Protein AF-A0A5J5EK27-F1 (afdb_monomer_lite)

Radius of gyration: 24.18 Å; chains: 1; bounding box: 44×91×48 Å

pLDDT: mean 74.4, std 17.44, range [36.56, 93.31]

Secondary structure (DSSP, 8-state):
----------------PPP-----SS-------TTS---TTEE--TTTTTHHHHS-TTS--HHHHTT-TT-EEEEEESSSSEEEEE-TTS-EEEEETTTTEEEEESS---HHHHHHHHHTT--TTSTTEEEEE-------

Organism: NCBI:txid1250544

Structure (mmCIF, N/CA/C/O backbone):
data_AF-A0A5J5EK27-F1
#
_entry.id   AF-A0A5J5EK27-F1
#
loop_
_atom_site.group_PDB
_atom_site.id
_atom_site.type_symbol
_atom_site.label_atom_id
_atom_site.label_alt_id
_atom_site.label_comp_id
_atom_site.label_asym_id
_atom_site.label_entity_id
_atom_site.label_seq_id
_atom_site.pdbx_PDB_ins_code
_atom_site.Cartn_x
_atom_site.Cartn_y
_atom_site.Cartn_z
_atom_site.occupancy
_atom_site.B_iso_or_equiv
_atom_site.auth_seq_id
_atom_site.auth_comp_id
_atom_site.auth_asym_id
_atom_site.auth_atom_id
_atom_site.pdbx_PDB_model_num
ATOM 1 N N . MET A 1 1 ? -17.645 -77.387 -31.529 1.00 41.66 1 MET A N 1
ATOM 2 C CA . MET A 1 1 ? -16.469 -76.686 -30.976 1.00 41.66 1 MET A CA 1
ATOM 3 C C . MET A 1 1 ? -16.822 -76.260 -29.559 1.00 41.66 1 MET A C 1
ATOM 5 O O . MET A 1 1 ? -17.935 -75.791 -29.362 1.00 41.66 1 MET A O 1
ATOM 9 N N . ALA A 1 2 ? -15.936 -76.563 -28.604 1.00 38.72 2 ALA A N 1
ATOM 10 C CA . ALA A 1 2 ? -15.989 -76.182 -27.183 1.00 38.72 2 ALA A CA 1
ATOM 11 C C . ALA A 1 2 ? -16.137 -74.651 -27.023 1.00 38.72 2 ALA A C 1
ATOM 13 O O . ALA A 1 2 ? -15.871 -73.932 -27.977 1.00 38.72 2 ALA A O 1
ATOM 14 N N . GLY A 1 3 ? -16.533 -74.048 -25.907 1.00 36.56 3 GLY A N 1
ATOM 15 C CA . GLY A 1 3 ? -16.570 -74.414 -24.493 1.00 36.56 3 GLY A CA 1
ATOM 16 C C . GLY A 1 3 ? -16.657 -73.090 -23.704 1.00 36.56 3 GLY A C 1
ATOM 17 O O . GLY A 1 3 ? -16.438 -72.021 -24.267 1.00 36.56 3 GLY A O 1
ATOM 18 N N . SER A 1 4 ? -17.051 -73.173 -22.440 1.00 43.12 4 SER A N 1
ATOM 19 C CA . SER A 1 4 ? -17.528 -72.096 -21.562 1.00 43.12 4 SER A CA 1
ATOM 20 C C . SER A 1 4 ? -16.455 -71.147 -20.982 1.00 43.12 4 SER A C 1
ATOM 22 O O . SER A 1 4 ? -15.260 -71.394 -21.129 1.00 43.12 4 SER A O 1
ATOM 24 N N . THR A 1 5 ? -16.946 -70.187 -20.168 1.00 46.38 5 THR A N 1
ATOM 25 C CA . THR A 1 5 ? -16.343 -69.577 -18.943 1.00 46.38 5 THR A CA 1
ATOM 26 C C . THR A 1 5 ? -15.189 -68.578 -19.110 1.00 46.38 5 THR A C 1
ATOM 28 O O . THR A 1 5 ? -14.371 -68.733 -20.000 1.00 46.38 5 THR A O 1
ATOM 31 N N . GLU A 1 6 ? -14.948 -67.584 -18.249 1.00 46.03 6 GLU A N 1
ATOM 32 C CA . GLU A 1 6 ? -15.673 -66.801 -17.225 1.00 46.03 6 GLU A CA 1
ATOM 33 C C . GLU A 1 6 ? -14.617 -65.837 -16.617 1.00 46.03 6 GLU A C 1
ATOM 35 O O . GLU A 1 6 ? -13.437 -66.170 -16.604 1.00 46.03 6 GLU A O 1
ATOM 40 N N . SER A 1 7 ? -15.069 -64.720 -16.039 1.00 49.72 7 SER A N 1
ATOM 41 C CA . SER A 1 7 ? -14.561 -64.109 -14.793 1.00 49.72 7 SER A CA 1
ATOM 42 C C . SER A 1 7 ? -13.182 -63.422 -14.664 1.00 49.72 7 SER A C 1
ATOM 44 O O . SER A 1 7 ? -12.138 -64.059 -14.644 1.00 49.72 7 SER A O 1
ATOM 46 N N . SER A 1 8 ? -13.307 -62.148 -14.238 1.00 49.84 8 SER A N 1
ATOM 47 C CA . SER A 1 8 ? -12.559 -61.448 -13.164 1.00 49.84 8 SER A CA 1
ATOM 48 C C . SER A 1 8 ? -11.153 -60.915 -13.513 1.00 49.84 8 SER A C 1
ATOM 50 O O . SER A 1 8 ? -10.398 -61.558 -14.217 1.00 49.84 8 SER A O 1
ATOM 52 N N . GLU A 1 9 ? -10.735 -59.704 -13.118 1.00 49.84 9 GLU A N 1
ATOM 53 C CA . GLU A 1 9 ? -10.834 -59.078 -11.791 1.00 49.84 9 GLU A CA 1
ATOM 54 C C . GLU A 1 9 ? -10.811 -57.522 -11.819 1.00 49.84 9 GLU A C 1
ATOM 56 O O . GLU A 1 9 ? -10.089 -56.914 -12.599 1.00 49.84 9 GLU A O 1
ATOM 61 N N . ARG A 1 10 ? -11.626 -56.920 -10.929 1.00 46.28 10 ARG A N 1
ATOM 62 C CA . ARG A 1 10 ? -11.375 -55.819 -9.951 1.00 46.28 10 ARG A CA 1
ATOM 63 C C . ARG A 1 10 ? -10.402 -54.668 -10.321 1.00 46.28 10 ARG A C 1
ATOM 65 O O . ARG A 1 10 ? -9.265 -54.905 -10.685 1.00 46.28 10 ARG A O 1
ATOM 72 N N . GLY A 1 11 ? -10.721 -53.389 -10.089 1.00 42.88 11 GLY A N 1
ATOM 73 C CA . GLY A 1 11 ? -11.802 -52.813 -9.281 1.00 42.88 11 GLY A CA 1
ATOM 74 C C . GLY A 1 11 ? -11.848 -51.270 -9.315 1.00 42.88 11 GLY A C 1
ATOM 75 O O . GLY A 1 11 ? -11.092 -50.650 -10.061 1.00 42.88 11 GLY A O 1
ATOM 76 N N . PRO A 1 12 ? -12.752 -50.643 -8.536 1.00 61.72 12 PRO A N 1
ATOM 77 C CA . PRO A 1 12 ? -12.836 -49.197 -8.380 1.00 61.72 12 PRO A CA 1
ATOM 78 C C . PRO A 1 12 ? -11.961 -48.764 -7.196 1.00 61.72 12 PRO A C 1
ATOM 80 O O . PRO A 1 12 ? -12.206 -49.169 -6.060 1.00 61.72 12 PRO A O 1
ATOM 83 N N . GLY A 1 13 ? -10.937 -47.954 -7.447 1.00 42.31 13 GLY A N 1
ATOM 84 C CA . GLY A 1 13 ? -10.046 -47.474 -6.397 1.00 42.31 13 GLY A CA 1
ATOM 85 C C . GLY A 1 13 ? -9.247 -46.251 -6.825 1.00 42.31 13 GLY A C 1
ATOM 86 O O . GLY A 1 13 ? -8.518 -46.300 -7.807 1.00 42.31 13 GLY A O 1
ATOM 87 N N . GLU A 1 14 ? -9.395 -45.194 -6.029 1.00 38.94 14 GLU A N 1
ATOM 88 C CA . GLU A 1 14 ? -8.479 -44.059 -5.865 1.00 38.94 14 GLU A CA 1
ATOM 89 C C . GLU A 1 14 ? -8.513 -42.924 -6.902 1.00 38.94 14 GLU A C 1
ATOM 91 O O . GLU A 1 14 ? -7.745 -42.822 -7.853 1.00 38.94 14 GLU A O 1
ATOM 96 N N . THR A 1 15 ? -9.419 -41.986 -6.614 1.00 48.53 15 THR A N 1
ATOM 97 C CA . THR A 1 15 ? -9.074 -40.603 -6.246 1.00 48.53 15 THR A CA 1
ATOM 98 C C . THR A 1 15 ? -7.702 -40.123 -6.725 1.00 48.53 15 THR A C 1
ATOM 100 O O . THR A 1 15 ? -6.697 -40.256 -6.030 1.00 48.53 15 THR A O 1
ATOM 103 N N . ARG A 1 16 ? -7.675 -39.414 -7.853 1.00 39.66 16 ARG A N 1
ATOM 104 C CA . ARG A 1 16 ? -6.683 -38.355 -8.026 1.00 39.66 16 ARG A CA 1
ATOM 105 C C . ARG A 1 16 ? -7.392 -37.042 -7.703 1.00 39.66 16 ARG A C 1
ATOM 107 O O . ARG A 1 16 ? -8.261 -36.653 -8.484 1.00 39.66 16 ARG A O 1
ATOM 114 N N . PRO A 1 17 ? -7.107 -36.371 -6.570 1.00 45.59 17 PRO A N 1
ATOM 115 C CA . PRO A 1 17 ? -7.518 -34.983 -6.440 1.00 45.59 17 PRO A CA 1
ATOM 116 C C . PRO A 1 17 ? -6.880 -34.238 -7.612 1.00 45.59 17 PRO A C 1
ATOM 118 O O . PRO A 1 17 ? -5.671 -34.353 -7.832 1.00 45.59 17 PRO A O 1
ATOM 121 N N . SER A 1 18 ? -7.693 -33.538 -8.403 1.00 39.31 18 SER A N 1
ATOM 122 C CA . SER A 1 18 ? -7.183 -32.548 -9.346 1.00 39.31 18 SER A CA 1
ATOM 123 C C . SER A 1 18 ? -6.238 -31.639 -8.564 1.00 39.31 18 SER A C 1
ATOM 125 O O . SER A 1 18 ? -6.688 -30.998 -7.610 1.00 39.31 18 SER A O 1
ATOM 127 N N . PRO A 1 19 ? -4.935 -31.604 -8.881 1.00 50.44 19 PRO A N 1
ATOM 128 C CA . PRO A 1 19 ? -4.090 -30.608 -8.284 1.00 50.44 19 PRO A CA 1
ATOM 129 C C . PRO A 1 19 ? -4.499 -29.271 -8.885 1.00 50.44 19 PRO A C 1
ATOM 131 O O . PRO A 1 19 ? -4.626 -29.129 -10.103 1.00 50.44 19 PRO A O 1
ATOM 134 N N . THR A 1 20 ? -4.618 -28.302 -7.989 1.00 45.91 20 THR A N 1
ATOM 135 C CA . THR A 1 20 ? -4.481 -26.888 -8.301 1.00 45.91 20 THR A CA 1
ATOM 136 C C . THR A 1 20 ? -5.789 -26.248 -8.749 1.00 45.91 20 THR A C 1
ATOM 138 O O . THR A 1 20 ? -5.999 -25.886 -9.903 1.00 45.91 20 THR A O 1
ATOM 141 N N . GLU A 1 21 ? -6.630 -25.981 -7.749 1.00 44.94 21 GLU A N 1
ATOM 142 C CA . GLU A 1 21 ? -7.138 -24.624 -7.546 1.00 44.94 21 GLU A CA 1
ATOM 143 C C . GLU A 1 21 ? -5.932 -23.680 -7.689 1.00 44.94 21 GLU A C 1
ATOM 145 O O . GLU A 1 21 ? -5.177 -23.437 -6.747 1.00 44.94 21 GLU A O 1
ATOM 150 N N . ALA A 1 22 ? -5.624 -23.318 -8.938 1.00 46.38 22 ALA A N 1
ATOM 151 C CA . ALA A 1 22 ? -4.580 -22.372 -9.247 1.00 46.38 22 ALA A CA 1
ATOM 152 C C . ALA A 1 22 ? -5.029 -21.098 -8.569 1.00 46.38 22 ALA A C 1
ATOM 154 O O . ALA A 1 22 ? -5.968 -20.441 -9.022 1.00 46.38 22 ALA A O 1
ATOM 155 N N . GLY A 1 23 ? -4.364 -20.781 -7.457 1.00 51.75 23 GLY A N 1
ATOM 156 C CA . GLY A 1 23 ? -4.375 -19.433 -6.942 1.00 51.75 23 GLY A CA 1
ATOM 157 C C . GLY A 1 23 ? -4.205 -18.474 -8.129 1.00 51.75 23 GLY A C 1
ATOM 158 O O . GLY A 1 23 ? -3.535 -18.824 -9.110 1.00 51.75 23 GLY A O 1
ATOM 159 N N . PRO A 1 24 ? -4.879 -17.322 -8.084 1.00 54.19 24 PRO A N 1
ATOM 160 C CA . PRO A 1 24 ? -4.992 -16.402 -9.206 1.00 54.19 24 PRO A CA 1
ATOM 161 C C . PRO A 1 24 ? -3.631 -16.234 -9.875 1.00 54.19 24 PRO A C 1
ATOM 163 O O . PRO A 1 24 ? -2.650 -15.871 -9.232 1.00 54.19 24 PRO A O 1
ATOM 166 N N . SER A 1 25 ? -3.568 -16.579 -11.160 1.00 60.31 25 SER A N 1
ATOM 167 C CA . SER A 1 25 ? -2.320 -16.741 -11.917 1.00 60.31 25 SER A CA 1
ATOM 168 C C . SER A 1 25 ? -1.633 -15.411 -12.249 1.00 60.31 25 SER A C 1
ATOM 170 O O . SER A 1 25 ? -0.759 -15.367 -13.107 1.00 60.31 25 SER A O 1
ATOM 172 N N . GLY A 1 26 ? -2.053 -14.327 -11.603 1.00 66.88 26 GLY A N 1
ATOM 173 C CA . GLY A 1 26 ? -1.603 -12.973 -11.856 1.00 66.88 26 GLY A CA 1
ATOM 174 C C . GLY A 1 26 ? -1.667 -12.116 -10.593 1.00 66.88 26 GLY A C 1
ATOM 175 O O . GLY A 1 26 ? -2.241 -12.533 -9.579 1.00 66.88 26 GLY A O 1
ATOM 176 N N . PRO A 1 27 ? -1.060 -10.924 -10.646 1.00 77.19 27 PRO A N 1
ATOM 177 C CA . PRO A 1 27 ? -1.035 -10.005 -9.523 1.00 77.19 27 PRO A CA 1
ATOM 178 C C . PRO A 1 27 ? -2.460 -9.634 -9.106 1.00 77.19 27 PRO A C 1
ATOM 180 O O . PRO A 1 27 ? -3.325 -9.341 -9.932 1.00 77.19 27 PRO A O 1
ATOM 183 N N . GLN A 1 28 ? -2.705 -9.674 -7.801 1.00 87.06 28 GLN A N 1
ATOM 184 C CA . GLN A 1 28 ? -3.994 -9.324 -7.218 1.00 87.06 28 GLN A CA 1
ATOM 185 C C . GLN A 1 28 ? -3.931 -7.945 -6.579 1.00 87.06 28 GLN A C 1
ATOM 187 O O . GLN A 1 28 ? -2.896 -7.576 -6.036 1.00 87.06 28 GLN A O 1
ATOM 192 N N . TYR A 1 29 ? -5.061 -7.244 -6.562 1.00 89.06 29 TYR A N 1
ATOM 193 C CA . TYR A 1 29 ? -5.238 -5.974 -5.862 1.00 89.06 29 TYR A CA 1
ATOM 194 C C . TYR A 1 29 ? -6.558 -5.967 -5.091 1.00 89.06 29 TYR A C 1
ATOM 196 O O . TYR A 1 29 ? -7.403 -6.850 -5.275 1.00 89.06 29 TYR A O 1
ATOM 204 N N . VAL A 1 30 ? -6.712 -4.996 -4.196 1.00 88.38 30 VAL A N 1
ATOM 205 C CA . VAL A 1 30 ? -7.956 -4.775 -3.456 1.00 88.38 30 VAL A CA 1
ATOM 206 C C . VAL A 1 30 ? -8.789 -3.753 -4.217 1.00 88.38 30 VAL A C 1
ATOM 208 O O . VAL A 1 30 ? -8.440 -2.577 -4.253 1.00 88.38 30 VAL A O 1
ATOM 211 N N . ASP A 1 31 ? -9.877 -4.204 -4.835 1.00 88.56 31 ASP A N 1
ATOM 212 C CA . ASP A 1 31 ? -10.828 -3.322 -5.513 1.00 88.56 31 ASP A CA 1
ATOM 213 C C . ASP A 1 31 ? -11.684 -2.588 -4.473 1.00 88.56 31 ASP A C 1
ATOM 215 O O . ASP A 1 31 ? -12.432 -3.211 -3.714 1.00 88.56 31 ASP A O 1
ATOM 219 N N . LEU A 1 32 ? -11.548 -1.263 -4.417 1.00 85.50 32 LEU A N 1
ATOM 220 C CA . LEU A 1 32 ? -12.351 -0.405 -3.544 1.00 85.50 32 LEU A CA 1
ATOM 221 C C . LEU A 1 32 ? -13.704 -0.049 -4.175 1.00 85.50 32 LEU A C 1
ATOM 223 O O . LEU A 1 32 ? -14.565 0.537 -3.514 1.00 85.50 32 LEU A O 1
ATOM 227 N N . GLY A 1 33 ? -13.910 -0.435 -5.435 1.00 81.19 33 GLY A N 1
ATOM 228 C CA . GLY A 1 33 ? -15.113 -0.166 -6.192 1.00 81.19 33 GLY A CA 1
ATOM 229 C C . GLY A 1 33 ? -15.236 1.294 -6.624 1.00 81.19 33 GLY A C 1
ATOM 230 O O . GLY A 1 33 ? -14.401 2.157 -6.360 1.00 81.19 33 GLY A O 1
ATOM 231 N N . LYS A 1 34 ? -16.346 1.579 -7.303 1.00 73.75 34 LYS A N 1
ATOM 232 C CA . LYS A 1 34 ? -16.672 2.900 -7.870 1.00 73.75 34 LYS A CA 1
ATOM 233 C C . LYS A 1 34 ? -16.883 4.010 -6.834 1.00 73.75 34 LYS A C 1
ATOM 235 O O . LYS A 1 34 ? -16.915 5.176 -7.211 1.00 73.75 34 LYS A O 1
ATOM 240 N N . ASP A 1 35 ? -17.095 3.636 -5.575 1.00 71.25 35 ASP A N 1
ATOM 241 C CA . ASP A 1 35 ? -17.339 4.558 -4.465 1.00 71.25 35 ASP A CA 1
ATOM 242 C C . ASP A 1 35 ? -16.035 5.117 -3.882 1.00 71.25 35 ASP A C 1
ATOM 244 O O . ASP A 1 35 ? -16.070 6.084 -3.123 1.00 71.25 35 ASP A O 1
ATOM 248 N N . PHE A 1 36 ? -14.881 4.553 -4.260 1.00 76.06 36 PHE A N 1
ATOM 249 C CA . PHE A 1 36 ? -13.602 5.184 -3.982 1.00 76.06 36 PHE A CA 1
ATOM 250 C C . PHE A 1 36 ? -13.505 6.475 -4.789 1.00 76.06 36 PHE A C 1
ATOM 252 O O . PHE A 1 36 ? -13.336 6.463 -6.015 1.00 76.06 36 PHE A O 1
ATOM 259 N N . SER A 1 37 ? -13.641 7.601 -4.087 1.00 67.19 37 SER A N 1
ATOM 260 C CA . SER A 1 37 ? -13.350 8.906 -4.657 1.00 67.19 37 SER A CA 1
ATOM 261 C C . SER A 1 37 ? -11.951 8.853 -5.240 1.00 67.19 37 SER A C 1
ATOM 263 O O . SER A 1 37 ? -10.987 8.500 -4.566 1.00 67.19 37 SER A O 1
ATOM 265 N N . LYS A 1 38 ? -11.840 9.215 -6.518 1.00 62.22 38 LYS A N 1
ATOM 266 C CA . LYS A 1 38 ? -10.553 9.518 -7.134 1.00 62.22 38 LYS A CA 1
ATOM 267 C C . LYS A 1 38 ? -10.059 10.826 -6.523 1.00 62.22 38 LYS A C 1
ATOM 269 O O . LYS A 1 38 ? -10.071 11.852 -7.201 1.00 62.22 38 LYS A O 1
ATOM 274 N N . ASP A 1 39 ? -9.681 10.798 -5.248 1.00 61.81 39 ASP A N 1
ATOM 275 C CA . ASP A 1 39 ? -8.941 11.882 -4.626 1.00 61.81 39 ASP A CA 1
ATOM 276 C C . ASP A 1 39 ? -7.786 12.254 -5.553 1.00 61.81 39 ASP A C 1
ATOM 278 O O . ASP A 1 39 ? -7.238 11.411 -6.281 1.00 61.81 39 ASP A O 1
ATOM 282 N N . LEU A 1 40 ? -7.493 13.551 -5.631 1.00 66.25 40 LEU A N 1
ATOM 283 C CA . LEU A 1 40 ? -6.627 14.089 -6.679 1.00 66.25 40 LEU A CA 1
ATOM 284 C C . LEU A 1 40 ? -5.258 13.396 -6.675 1.00 66.25 40 LEU A C 1
ATOM 286 O O . LEU A 1 40 ? -4.751 13.079 -7.751 1.00 66.25 40 LEU A O 1
ATOM 290 N N . ASP A 1 41 ? -4.782 12.986 -5.501 1.00 84.81 41 ASP A N 1
ATOM 291 C CA . ASP A 1 41 ? -3.443 12.443 -5.298 1.00 84.81 41 ASP A CA 1
ATOM 292 C C . ASP A 1 41 ? -3.354 10.912 -5.205 1.00 84.81 41 ASP A C 1
ATOM 294 O O . ASP A 1 41 ? -2.242 10.393 -5.221 1.00 84.81 41 ASP A O 1
ATOM 298 N N . TRP A 1 42 ? -4.467 10.164 -5.151 1.00 87.50 42 TRP A N 1
ATOM 299 C CA . TRP A 1 42 ? -4.457 8.698 -4.973 1.00 87.50 42 TRP A CA 1
ATOM 300 C C . TRP A 1 42 ? -5.288 7.955 -6.027 1.00 87.50 42 TRP A C 1
ATOM 302 O O . TRP A 1 42 ? -6.258 8.477 -6.579 1.00 87.50 42 TRP A O 1
ATOM 312 N N . THR A 1 43 ? -4.892 6.722 -6.345 1.00 88.00 43 THR A N 1
ATOM 313 C CA . THR A 1 43 ? -5.542 5.866 -7.345 1.00 88.00 43 THR A CA 1
ATOM 314 C C . THR A 1 43 ? -5.691 4.429 -6.850 1.00 88.00 43 THR A C 1
ATOM 316 O O . THR A 1 43 ? -4.794 3.878 -6.213 1.00 88.00 43 THR A O 1
ATOM 319 N N . ASN A 1 44 ? -6.841 3.830 -7.161 1.00 90.50 44 ASN A N 1
ATOM 320 C CA . ASN A 1 44 ? -7.122 2.394 -7.051 1.00 90.50 44 ASN A CA 1
ATOM 321 C C . ASN A 1 44 ? -7.155 1.730 -8.447 1.00 90.50 44 ASN A C 1
ATOM 323 O O . ASN A 1 44 ? -7.539 0.572 -8.574 1.00 90.50 44 ASN A O 1
ATOM 327 N N . ASP A 1 45 ? -6.785 2.460 -9.510 1.00 86.75 45 ASP A N 1
ATOM 328 C CA . ASP A 1 45 ? -6.813 1.925 -10.871 1.00 86.75 45 ASP A CA 1
ATOM 329 C C . ASP A 1 45 ? -5.730 0.851 -11.047 1.00 86.75 45 ASP A C 1
ATOM 331 O O . ASP A 1 45 ? -4.547 1.151 -10.873 1.00 86.75 45 ASP A O 1
ATOM 335 N N . PRO A 1 46 ? -6.085 -0.391 -11.420 1.00 86.25 46 PRO A N 1
ATOM 336 C CA . PRO A 1 46 ? -5.119 -1.482 -11.530 1.00 86.25 46 PRO A CA 1
ATOM 337 C C . PRO A 1 46 ? -4.009 -1.218 -12.555 1.00 86.25 46 PRO A C 1
ATOM 339 O O . PRO A 1 46 ? -2.922 -1.782 -12.420 1.00 86.25 46 PRO A O 1
ATOM 342 N N . SER A 1 47 ? -4.243 -0.351 -13.545 1.00 85.88 47 SER A N 1
ATOM 343 C CA . SER A 1 47 ? -3.227 0.063 -14.522 1.00 85.88 47 SER A CA 1
ATOM 344 C C . SER A 1 47 ? -2.148 0.947 -13.890 1.00 85.88 47 SER A C 1
ATOM 346 O O . SER A 1 47 ? -1.004 0.918 -14.338 1.00 85.88 47 SER A O 1
ATOM 348 N N . ASP A 1 48 ? -2.490 1.683 -12.828 1.00 86.94 48 ASP A N 1
ATOM 349 C CA . ASP A 1 48 ? -1.582 2.574 -12.100 1.00 86.94 48 ASP A CA 1
ATOM 350 C C . ASP A 1 48 ? -0.964 1.916 -10.853 1.00 86.94 48 ASP A C 1
ATOM 352 O O . ASP A 1 48 ? -0.029 2.459 -10.274 1.00 86.94 48 ASP A O 1
ATOM 356 N N . LEU A 1 49 ? -1.444 0.744 -10.418 1.00 87.56 49 LEU A N 1
ATOM 357 C CA . LEU A 1 49 ? -0.943 0.054 -9.215 1.00 87.56 49 LEU A CA 1
ATOM 358 C C . LEU A 1 49 ? 0.381 -0.705 -9.427 1.00 87.56 49 LEU A C 1
ATOM 360 O O . LEU A 1 49 ? 0.857 -1.366 -8.503 1.00 87.56 49 LEU A O 1
ATOM 364 N N . TYR A 1 50 ? 0.967 -0.646 -10.628 1.00 87.62 50 TYR A N 1
ATOM 365 C CA . TYR A 1 50 ? 2.215 -1.339 -10.988 1.00 87.62 50 TYR A CA 1
ATOM 366 C C . TYR A 1 50 ? 2.221 -2.828 -10.608 1.00 87.62 50 TYR A C 1
ATOM 368 O O . TYR A 1 50 ? 3.201 -3.379 -10.102 1.00 87.62 50 TYR A O 1
ATOM 376 N N . LEU A 1 51 ? 1.095 -3.486 -10.884 1.00 88.00 51 LEU A N 1
ATOM 377 C CA . LEU A 1 51 ? 0.840 -4.882 -10.543 1.00 88.00 51 LEU A CA 1
ATOM 378 C C . LEU A 1 51 ? 1.902 -5.839 -11.096 1.00 88.00 51 LEU A C 1
ATOM 380 O O . LEU A 1 51 ? 2.389 -6.698 -10.365 1.00 88.00 51 LEU A O 1
ATOM 384 N N . ASP A 1 52 ? 2.294 -5.660 -12.357 1.00 87.00 52 ASP A N 1
ATOM 385 C CA . ASP A 1 52 ? 3.315 -6.486 -13.013 1.00 87.00 52 ASP A CA 1
ATOM 386 C C . ASP A 1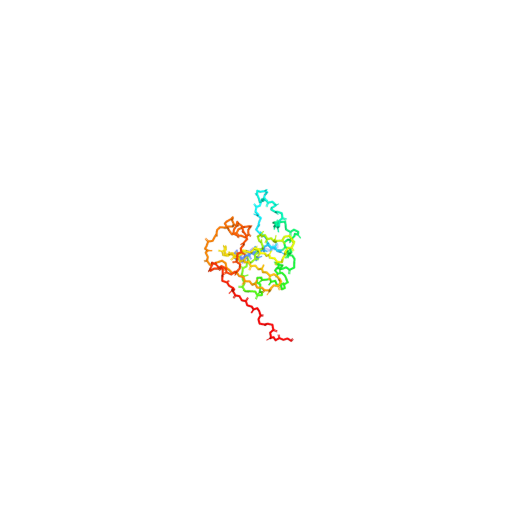 52 ? 4.727 -6.262 -12.441 1.00 87.00 52 ASP A C 1
ATOM 388 O O . ASP A 1 52 ? 5.536 -7.189 -12.390 1.00 87.00 52 ASP A O 1
ATOM 392 N N . THR A 1 53 ? 5.010 -5.043 -11.977 1.00 87.31 53 THR A N 1
ATOM 393 C CA . THR A 1 53 ? 6.329 -4.645 -11.470 1.00 87.31 53 THR A CA 1
ATOM 394 C C . THR A 1 53 ? 6.556 -5.129 -10.042 1.00 87.31 53 THR A C 1
ATOM 396 O O . THR A 1 53 ? 7.609 -5.684 -9.742 1.00 87.31 53 THR A O 1
ATOM 399 N N . TYR A 1 54 ? 5.578 -4.917 -9.155 1.00 87.38 54 TYR A N 1
ATOM 400 C CA . TYR A 1 54 ? 5.775 -5.058 -7.708 1.00 87.38 54 TYR A CA 1
ATOM 401 C C . TYR A 1 54 ? 5.004 -6.207 -7.060 1.00 87.38 54 TYR A C 1
ATOM 403 O O . TYR A 1 54 ? 5.330 -6.586 -5.932 1.00 87.38 54 TYR A O 1
ATOM 411 N N . PHE A 1 55 ? 4.016 -6.783 -7.752 1.00 89.62 55 PHE A N 1
ATOM 412 C CA . PHE A 1 55 ? 3.089 -7.766 -7.177 1.00 89.62 55 PHE A CA 1
ATOM 413 C C . PHE A 1 55 ? 2.932 -9.036 -8.016 1.00 89.62 55 PHE A C 1
ATOM 415 O O . PHE A 1 55 ? 2.150 -9.914 -7.648 1.00 89.62 55 PHE A O 1
ATOM 422 N N . ASP A 1 56 ? 3.675 -9.171 -9.117 1.00 87.19 56 ASP A N 1
ATOM 423 C CA . ASP A 1 56 ? 3.639 -10.366 -9.954 1.00 87.19 56 ASP A CA 1
ATOM 424 C C . ASP A 1 56 ? 4.243 -11.569 -9.196 1.00 87.19 56 ASP A C 1
ATOM 426 O O . ASP A 1 56 ? 5.437 -11.575 -8.862 1.00 87.19 56 ASP A O 1
ATOM 430 N N . PRO A 1 57 ? 3.455 -12.625 -8.908 1.00 83.38 57 PRO A N 1
ATOM 431 C CA . PRO A 1 57 ? 3.956 -13.804 -8.210 1.00 83.38 57 PRO A CA 1
ATOM 432 C C . PRO A 1 57 ? 5.007 -14.585 -9.014 1.00 83.38 57 PRO A C 1
ATOM 434 O O . PRO A 1 57 ? 5.789 -15.327 -8.410 1.00 83.38 57 PRO A O 1
ATOM 437 N N . ALA A 1 58 ? 5.073 -14.420 -10.340 1.00 84.81 58 ALA A N 1
ATOM 438 C CA . ALA A 1 58 ? 6.053 -15.079 -11.202 1.00 84.81 58 ALA A CA 1
ATOM 439 C C . ALA A 1 58 ? 7.440 -14.407 -11.178 1.00 84.81 58 ALA A C 1
ATOM 441 O O . ALA A 1 58 ? 8.428 -15.031 -11.567 1.00 84.81 58 ALA A O 1
ATOM 442 N N . LYS A 1 59 ? 7.539 -13.170 -10.677 1.00 84.69 59 LYS A N 1
ATOM 443 C CA . LYS A 1 59 ? 8.773 -12.368 -10.619 1.00 84.69 59 LYS A CA 1
ATOM 444 C C . LYS A 1 59 ? 9.246 -12.162 -9.169 1.00 84.69 59 LYS A C 1
ATOM 446 O O . LYS A 1 59 ? 8.547 -12.568 -8.226 1.00 84.69 59 LYS A O 1
ATOM 451 N N . PRO A 1 60 ? 10.454 -11.607 -8.946 1.00 84.75 60 PRO A N 1
ATOM 452 C CA . PRO A 1 60 ? 10.769 -10.924 -7.692 1.00 84.75 60 PRO A CA 1
ATOM 453 C C . PRO A 1 60 ? 9.705 -9.855 -7.422 1.00 84.75 60 PRO A C 1
ATOM 455 O O . PRO A 1 60 ? 9.304 -9.148 -8.342 1.00 84.75 60 PRO A O 1
ATOM 458 N N . ASN A 1 61 ? 9.190 -9.799 -6.198 1.00 88.06 61 ASN A N 1
ATOM 459 C CA . ASN A 1 61 ? 8.079 -8.922 -5.838 1.00 88.06 61 ASN A CA 1
ATOM 460 C C . ASN A 1 61 ? 8.160 -8.532 -4.361 1.00 88.06 61 ASN A C 1
ATOM 462 O O . ASN A 1 61 ? 8.822 -9.210 -3.572 1.00 88.06 61 ASN A O 1
ATOM 466 N N . LEU A 1 62 ? 7.430 -7.482 -3.977 1.00 88.00 62 LEU A N 1
ATOM 467 C CA . LEU A 1 62 ? 7.479 -6.931 -2.619 1.00 88.00 62 LEU A CA 1
ATOM 468 C C . LEU A 1 62 ? 7.075 -7.953 -1.552 1.00 88.00 62 LEU A C 1
ATOM 470 O O . LEU A 1 62 ? 7.650 -7.983 -0.467 1.00 88.00 62 LEU A O 1
ATOM 474 N N . GLY A 1 63 ? 6.110 -8.823 -1.855 1.00 86.62 63 GLY A N 1
ATOM 475 C CA . GLY A 1 63 ? 5.697 -9.880 -0.934 1.00 86.62 63 GLY A CA 1
ATOM 476 C C . GLY A 1 63 ? 6.839 -10.849 -0.621 1.00 86.62 63 GLY A C 1
ATOM 477 O O . GLY A 1 63 ? 7.035 -11.221 0.531 1.00 86.62 63 GLY A O 1
ATOM 478 N N . LYS A 1 64 ? 7.642 -11.224 -1.621 1.00 86.19 64 LYS A N 1
ATOM 479 C CA . LYS A 1 64 ? 8.821 -12.080 -1.428 1.00 86.19 64 LYS A CA 1
ATOM 480 C C . LYS A 1 64 ? 9.956 -11.336 -0.725 1.00 86.19 64 LYS A C 1
ATOM 482 O O . LYS A 1 64 ? 10.524 -11.888 0.214 1.00 86.19 64 LYS A O 1
ATOM 487 N N . ASP A 1 65 ? 10.235 -10.099 -1.130 1.00 86.44 65 ASP A N 1
ATOM 488 C CA . ASP A 1 65 ? 11.341 -9.297 -0.588 1.00 86.44 65 ASP A CA 1
ATOM 489 C C . ASP A 1 65 ? 11.151 -8.977 0.900 1.00 86.44 65 ASP A C 1
ATOM 491 O O . ASP A 1 65 ? 12.094 -9.060 1.686 1.00 86.44 65 ASP A O 1
ATOM 495 N N . PHE A 1 66 ? 9.916 -8.675 1.306 1.00 84.50 66 PHE A N 1
ATOM 496 C CA . PHE A 1 66 ? 9.565 -8.384 2.698 1.00 84.50 66 PHE A CA 1
ATOM 497 C C . PHE A 1 66 ? 9.005 -9.597 3.456 1.00 84.50 66 PHE A C 1
ATOM 499 O O . PHE A 1 66 ? 8.594 -9.461 4.607 1.00 84.50 66 PHE A O 1
ATOM 506 N N . GLN A 1 67 ? 8.983 -10.781 2.830 1.00 87.38 67 GLN A N 1
ATOM 507 C CA . GLN A 1 67 ? 8.426 -12.018 3.394 1.00 87.38 67 GLN A CA 1
ATOM 508 C C . GLN A 1 67 ? 6.958 -11.881 3.861 1.00 87.38 67 GLN A C 1
ATOM 510 O O . GLN A 1 67 ? 6.537 -12.492 4.845 1.00 87.38 67 GLN A O 1
ATOM 515 N N . ILE A 1 68 ? 6.159 -11.087 3.142 1.00 86.81 68 ILE A N 1
ATOM 516 C CA . ILE A 1 68 ? 4.734 -10.865 3.399 1.00 86.81 68 ILE A CA 1
ATOM 517 C C . ILE A 1 68 ? 3.899 -11.699 2.424 1.00 86.81 68 ILE A C 1
ATOM 519 O O . ILE A 1 68 ? 3.835 -11.439 1.221 1.00 86.81 68 ILE A O 1
ATOM 523 N N . VAL A 1 69 ? 3.225 -12.715 2.959 1.00 87.31 69 VAL A N 1
ATOM 524 C CA . VAL A 1 69 ? 2.402 -13.633 2.165 1.00 87.31 69 VAL A CA 1
ATOM 525 C C . VAL A 1 69 ? 1.103 -12.956 1.730 1.00 87.31 69 VAL A C 1
ATOM 527 O O . VAL A 1 69 ? 0.375 -12.390 2.545 1.00 87.31 69 VAL A O 1
ATOM 530 N N . GLY A 1 70 ? 0.785 -13.066 0.438 1.00 86.31 70 GLY A N 1
ATOM 531 C CA . GLY A 1 70 ? -0.464 -12.548 -0.121 1.00 86.31 70 GLY A CA 1
ATOM 532 C C . GLY A 1 70 ? -0.542 -11.023 -0.143 1.00 86.31 70 GLY A C 1
ATOM 533 O O . GLY A 1 70 ? -1.646 -10.495 -0.065 1.00 86.31 70 GLY A O 1
ATOM 534 N N . LEU A 1 71 ? 0.607 -10.341 -0.213 1.00 90.69 71 LEU A N 1
ATOM 535 C CA . LEU A 1 71 ? 0.692 -8.887 -0.313 1.00 90.69 71 LEU A CA 1
ATOM 536 C C . LEU A 1 71 ? 0.071 -8.387 -1.623 1.00 90.69 71 LEU A C 1
ATOM 538 O O . LEU A 1 71 ? 0.403 -8.877 -2.702 1.00 90.69 71 LEU A O 1
ATOM 542 N N . LYS A 1 72 ? -0.823 -7.408 -1.512 1.00 92.75 72 LYS A N 1
ATOM 543 C CA . LYS A 1 72 ? -1.596 -6.825 -2.613 1.00 92.75 72 LYS A CA 1
ATOM 544 C C . LYS A 1 72 ? -1.655 -5.311 -2.444 1.00 92.75 72 LYS A C 1
ATOM 546 O O . LYS A 1 72 ? -1.793 -4.856 -1.307 1.00 92.75 72 LYS A O 1
ATOM 551 N N . PRO A 1 73 ? -1.603 -4.518 -3.521 1.00 92.94 73 PRO A N 1
ATOM 552 C CA . PRO A 1 73 ? -1.839 -3.095 -3.420 1.00 92.94 73 PRO A CA 1
ATOM 553 C C . PRO A 1 73 ? -3.330 -2.809 -3.241 1.00 92.94 73 PRO A C 1
ATOM 555 O O . PRO A 1 73 ? -4.198 -3.486 -3.799 1.00 92.94 73 PRO A O 1
ATOM 558 N N . VAL A 1 74 ? -3.599 -1.785 -2.442 1.00 91.56 74 VAL A N 1
ATOM 559 C CA . VAL A 1 74 ? -4.915 -1.189 -2.229 1.00 91.56 74 VAL A CA 1
ATOM 560 C C . VAL A 1 74 ? -4.976 0.106 -3.021 1.00 91.56 74 VAL A C 1
ATOM 562 O O . VAL A 1 74 ? -5.752 0.212 -3.956 1.00 91.56 74 VAL A O 1
ATOM 565 N N . ILE A 1 75 ? -4.114 1.074 -2.719 1.00 90.88 75 ILE A N 1
ATOM 566 C CA . ILE A 1 75 ? -4.040 2.343 -3.452 1.00 90.88 75 ILE A CA 1
ATOM 567 C C . ILE A 1 75 ? -2.590 2.762 -3.649 1.00 90.88 75 ILE A C 1
ATOM 569 O O . ILE A 1 75 ? -1.716 2.397 -2.862 1.00 90.88 75 ILE A O 1
ATOM 573 N N . LYS A 1 76 ? -2.352 3.561 -4.684 1.00 90.62 76 LYS A N 1
ATOM 574 C CA . LYS A 1 76 ? -1.071 4.209 -4.968 1.00 90.62 76 LYS A CA 1
ATOM 575 C C . LYS A 1 76 ? -1.262 5.720 -5.022 1.00 90.62 76 LYS A C 1
ATOM 577 O O . LYS A 1 76 ? -2.283 6.199 -5.509 1.00 90.62 76 LYS A O 1
ATOM 582 N N . GLN A 1 77 ? -0.268 6.472 -4.576 1.00 88.88 77 GLN A N 1
ATOM 583 C CA . GLN A 1 77 ? -0.198 7.906 -4.815 1.00 88.88 77 GLN A CA 1
ATOM 584 C C . GLN A 1 77 ? 0.093 8.180 -6.305 1.00 88.88 77 GLN A C 1
ATOM 586 O O . GLN A 1 77 ? 1.052 7.643 -6.853 1.00 88.88 77 GLN A O 1
ATOM 591 N N . LYS A 1 78 ? -0.707 8.993 -7.003 1.00 86.00 78 LYS A N 1
ATOM 592 C CA . LYS A 1 78 ? -0.560 9.234 -8.453 1.00 86.00 78 LYS A CA 1
ATOM 593 C C . LYS A 1 78 ? 0.797 9.842 -8.799 1.00 86.00 78 LYS A C 1
ATOM 595 O O . LYS A 1 78 ? 1.537 9.254 -9.581 1.00 86.00 78 LYS A O 1
ATOM 600 N N . GLU A 1 79 ? 1.123 10.971 -8.172 1.00 81.88 79 GLU A N 1
ATOM 601 C CA . GLU A 1 79 ? 2.390 11.694 -8.373 1.00 81.88 79 GLU A CA 1
ATOM 602 C C . GLU A 1 79 ? 3.497 11.260 -7.404 1.00 81.88 79 GLU A C 1
ATOM 604 O O . GLU A 1 79 ? 4.620 11.748 -7.486 1.00 81.88 79 GLU A O 1
ATOM 609 N N . GLY A 1 80 ? 3.189 10.344 -6.484 1.00 79.56 80 GLY A N 1
ATOM 610 C CA . GLY A 1 80 ? 4.135 9.867 -5.488 1.00 79.56 80 GLY A CA 1
ATOM 611 C C . GLY A 1 80 ? 4.550 8.414 -5.669 1.00 79.56 80 GLY A C 1
ATOM 612 O O . GLY A 1 80 ? 4.054 7.667 -6.516 1.00 79.56 80 GLY A O 1
ATOM 613 N N . GLU A 1 81 ? 5.461 8.030 -4.789 1.00 83.88 81 GLU A N 1
ATOM 614 C CA . GLU A 1 81 ? 6.109 6.720 -4.699 1.00 83.88 81 GLU A CA 1
ATOM 615 C C . GLU A 1 81 ? 5.535 5.888 -3.537 1.00 83.88 81 GLU A C 1
ATOM 617 O O . GLU A 1 81 ? 6.112 4.889 -3.114 1.00 83.88 81 GLU A O 1
ATOM 622 N N . THR A 1 82 ? 4.390 6.308 -2.991 1.00 88.94 82 THR A N 1
ATOM 623 C CA . THR A 1 82 ? 3.767 5.685 -1.820 1.00 88.94 82 THR A CA 1
ATOM 624 C C . THR A 1 82 ? 2.616 4.768 -2.218 1.00 88.94 82 THR A C 1
ATOM 626 O O . THR A 1 82 ? 1.757 5.125 -3.028 1.00 88.94 82 THR A O 1
ATOM 629 N N . PHE A 1 83 ? 2.563 3.600 -1.589 1.00 91.25 83 PHE A N 1
ATOM 630 C CA . PHE A 1 83 ? 1.552 2.574 -1.788 1.00 91.25 83 PHE A CA 1
ATOM 631 C C . PHE A 1 83 ? 0.960 2.155 -0.445 1.00 91.25 83 PHE A C 1
ATOM 633 O O . PHE A 1 83 ? 1.693 1.890 0.507 1.00 91.25 83 PHE A O 1
ATOM 640 N N . LEU A 1 84 ? -0.363 2.021 -0.388 1.00 91.81 84 LEU A N 1
ATOM 641 C CA . LEU A 1 84 ? -1.047 1.286 0.671 1.00 91.81 84 LEU A CA 1
ATOM 642 C C . LEU A 1 84 ? -1.240 -0.152 0.208 1.00 91.81 84 LEU A C 1
ATOM 644 O O . LEU A 1 84 ? -1.818 -0.396 -0.851 1.00 91.81 84 LEU A O 1
ATOM 648 N N . LEU A 1 85 ? -0.788 -1.099 1.016 1.00 93.31 85 LEU A N 1
ATOM 649 C CA . LEU A 1 85 ? -0.798 -2.525 0.733 1.00 93.31 85 LEU A CA 1
ATOM 650 C C . LEU A 1 85 ? -1.569 -3.281 1.815 1.00 93.31 85 LEU A C 1
ATOM 652 O O . LEU A 1 85 ? -1.669 -2.834 2.959 1.00 93.31 85 LEU A O 1
ATOM 656 N N . GLN A 1 86 ? -2.064 -4.460 1.461 1.00 93.06 86 GLN A N 1
ATOM 657 C CA . GLN A 1 86 ? -2.725 -5.393 2.364 1.00 93.06 86 GLN A CA 1
ATOM 658 C C . GLN A 1 86 ? -2.116 -6.791 2.212 1.00 93.06 86 GLN A C 1
ATOM 660 O O . GLN A 1 86 ? -1.889 -7.236 1.089 1.00 93.06 86 GLN A O 1
ATOM 665 N N . ASP A 1 87 ? -1.849 -7.491 3.317 1.00 90.81 87 ASP A N 1
ATOM 666 C CA . ASP A 1 87 ? -1.418 -8.897 3.282 1.00 90.81 87 ASP A CA 1
ATOM 667 C C . ASP A 1 87 ? -2.594 -9.888 3.243 1.00 90.81 87 ASP A C 1
ATOM 669 O O . ASP A 1 87 ? -3.765 -9.531 3.391 1.00 90.81 87 ASP A O 1
ATOM 673 N N . GLY A 1 88 ? -2.274 -11.178 3.104 1.00 87.12 88 GLY A N 1
ATOM 674 C CA . GLY A 1 88 ? -3.269 -12.252 3.141 1.00 87.12 88 GLY A CA 1
ATOM 675 C C . GLY A 1 88 ? -3.989 -12.416 4.487 1.00 87.12 88 GLY A C 1
ATOM 676 O O . GLY A 1 88 ? -5.007 -13.100 4.538 1.00 87.12 88 GLY A O 1
ATOM 677 N N . ASN A 1 89 ? -3.498 -11.791 5.562 1.00 87.31 89 ASN A N 1
ATOM 678 C CA . ASN A 1 89 ? -4.114 -11.800 6.892 1.00 87.31 89 ASN A CA 1
ATOM 679 C C . ASN A 1 89 ? -4.971 -10.550 7.158 1.00 87.31 89 ASN A C 1
ATOM 681 O O . ASN A 1 89 ? -5.503 -10.402 8.259 1.00 87.31 89 ASN A O 1
ATOM 685 N N . GLY A 1 90 ? -5.089 -9.638 6.188 1.00 87.44 90 GLY A N 1
ATOM 686 C CA . GLY A 1 90 ? -5.822 -8.383 6.334 1.00 87.44 90 GLY A CA 1
ATOM 687 C C . GLY A 1 90 ? -5.069 -7.285 7.092 1.00 87.44 90 GLY A C 1
ATOM 688 O O .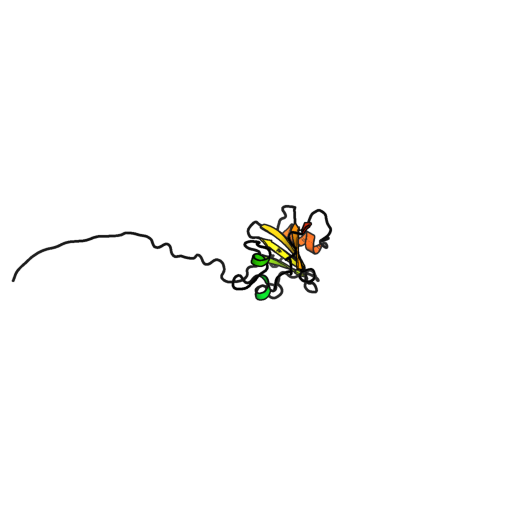 GLY A 1 90 ? -5.692 -6.318 7.522 1.00 87.44 90 GLY A O 1
ATOM 689 N N . ARG A 1 91 ? -3.751 -7.409 7.268 1.00 90.62 91 ARG A N 1
ATOM 690 C CA . ARG A 1 91 ? -2.886 -6.365 7.833 1.00 90.62 91 ARG A CA 1
ATOM 691 C C . ARG A 1 91 ? -2.515 -5.358 6.759 1.00 90.62 91 ARG A C 1
ATOM 693 O O . ARG A 1 91 ? -2.288 -5.733 5.611 1.00 90.62 91 ARG A O 1
ATOM 700 N N . PHE A 1 92 ? -2.403 -4.098 7.161 1.00 91.31 92 PHE A N 1
ATOM 701 C CA . PHE A 1 92 ? -2.090 -2.999 6.258 1.00 91.31 92 PHE A CA 1
ATOM 702 C C . PHE A 1 92 ? -0.646 -2.550 6.395 1.00 91.31 92 PHE A C 1
ATOM 704 O O . PHE A 1 92 ? -0.080 -2.514 7.494 1.00 91.31 92 PHE A O 1
ATOM 711 N N . TYR A 1 93 ? -0.080 -2.173 5.258 1.00 90.94 93 TYR A N 1
ATOM 712 C CA . TYR A 1 93 ? 1.290 -1.717 5.145 1.00 90.94 93 TYR A CA 1
ATOM 713 C C . TYR A 1 93 ? 1.354 -0.485 4.256 1.00 90.94 93 TYR A C 1
ATOM 715 O O . TYR A 1 93 ? 0.631 -0.397 3.271 1.00 90.94 93 TYR A O 1
ATOM 723 N N . VAL A 1 94 ? 2.237 0.445 4.583 1.00 90.44 94 VAL A N 1
ATOM 724 C CA . VAL A 1 94 ? 2.613 1.544 3.705 1.00 90.44 94 VAL A CA 1
ATOM 725 C C . VAL A 1 94 ? 3.999 1.246 3.175 1.00 90.44 94 VAL A C 1
ATOM 727 O O . VAL A 1 94 ? 4.933 1.027 3.945 1.00 90.44 94 VAL A O 1
ATOM 730 N N . TRP A 1 95 ? 4.130 1.219 1.861 1.00 90.50 95 TRP A N 1
ATOM 731 C CA . TRP A 1 95 ? 5.416 1.105 1.201 1.00 90.50 95 TRP A CA 1
ATOM 732 C C . TRP A 1 95 ? 5.736 2.410 0.498 1.00 90.50 95 TRP A C 1
ATOM 734 O O . TRP A 1 95 ? 4.885 2.959 -0.196 1.00 90.50 95 TRP A O 1
ATOM 744 N N . ASN A 1 96 ? 6.955 2.897 0.681 1.00 87.56 96 ASN A N 1
ATOM 745 C CA . ASN A 1 96 ? 7.469 4.047 -0.039 1.00 87.56 96 ASN A CA 1
ATOM 746 C C . ASN A 1 96 ? 8.647 3.587 -0.910 1.00 87.56 96 ASN A C 1
ATOM 748 O O . ASN A 1 96 ? 9.659 3.113 -0.388 1.00 87.56 96 ASN A O 1
ATOM 752 N N . GLU A 1 97 ? 8.488 3.697 -2.227 1.00 84.75 97 GLU A N 1
ATOM 753 C CA . GLU A 1 97 ? 9.479 3.303 -3.231 1.00 84.75 97 GLU A CA 1
ATOM 754 C C . GLU A 1 97 ? 10.747 4.166 -3.139 1.00 84.75 97 GLU A C 1
ATOM 756 O O . GLU A 1 97 ? 11.846 3.608 -3.150 1.00 84.75 97 GLU A O 1
ATOM 761 N N . TYR A 1 98 ? 10.608 5.480 -2.920 1.00 82.81 98 TYR A N 1
ATOM 762 C CA . TYR A 1 98 ? 11.727 6.421 -2.786 1.00 82.81 98 TYR A CA 1
ATOM 763 C C . TYR A 1 98 ? 12.674 6.041 -1.640 1.00 82.81 98 TYR A C 1
ATOM 765 O O . TYR A 1 98 ? 13.893 5.969 -1.806 1.00 82.81 98 TYR A O 1
ATOM 773 N N . GLU A 1 99 ? 12.118 5.765 -0.458 1.00 79.69 99 GLU A N 1
ATOM 774 C CA . GLU A 1 99 ? 12.895 5.371 0.724 1.00 79.69 99 GLU A CA 1
ATOM 775 C C . GLU A 1 99 ? 13.199 3.863 0.762 1.00 79.69 99 GLU A C 1
ATOM 777 O O . GLU A 1 99 ? 13.975 3.396 1.604 1.00 79.69 99 GLU A O 1
ATOM 782 N N . GLY A 1 100 ? 12.556 3.077 -0.110 1.00 80.38 100 GLY A N 1
ATOM 783 C CA . GLY A 1 100 ? 12.543 1.613 -0.061 1.00 80.38 100 GLY A CA 1
ATOM 784 C C . GLY A 1 100 ? 12.004 1.058 1.264 1.00 80.38 100 GLY A C 1
ATOM 785 O O . GLY A 1 100 ? 12.315 -0.074 1.642 1.00 80.38 100 GLY A O 1
ATOM 786 N N . GLY A 1 101 ? 11.262 1.875 2.012 1.00 84.31 101 GLY A N 1
ATOM 787 C CA . GLY A 1 101 ? 10.803 1.586 3.362 1.00 84.31 101 GLY A CA 1
ATOM 788 C C . GLY A 1 101 ? 9.430 0.934 3.352 1.00 84.31 101 GLY A C 1
ATOM 789 O O . GLY A 1 101 ? 8.501 1.440 2.727 1.00 84.31 101 GLY A O 1
ATOM 790 N N . MET A 1 102 ? 9.295 -0.178 4.072 1.00 87.06 102 MET A N 1
ATOM 791 C CA . MET A 1 102 ? 8.006 -0.809 4.340 1.00 87.06 102 MET A CA 1
ATOM 792 C C . MET A 1 102 ? 7.631 -0.589 5.802 1.00 87.06 102 MET A C 1
ATOM 794 O O . MET A 1 102 ? 8.409 -0.871 6.722 1.00 87.06 102 MET A O 1
ATOM 798 N N . TYR A 1 103 ? 6.414 -0.118 6.006 1.00 87.44 103 TYR A N 1
ATOM 799 C CA . TYR A 1 103 ? 5.869 0.264 7.291 1.00 87.44 103 TYR A CA 1
ATOM 800 C C . TYR A 1 103 ? 4.554 -0.472 7.514 1.00 87.44 103 TYR A C 1
ATOM 802 O O . TYR A 1 103 ? 3.776 -0.640 6.587 1.00 87.44 103 TYR A O 1
ATOM 810 N N . ARG A 1 104 ? 4.293 -0.946 8.727 1.00 88.38 104 ARG A N 1
ATOM 811 C CA . ARG A 1 104 ? 3.087 -1.702 9.077 1.00 88.38 104 ARG A CA 1
ATOM 812 C C . ARG A 1 104 ? 2.256 -0.904 10.067 1.00 88.38 104 ARG A C 1
ATOM 814 O O . ARG A 1 104 ? 2.797 -0.449 11.071 1.00 88.38 104 ARG A O 1
ATOM 821 N N . PHE A 1 105 ? 0.948 -0.829 9.840 1.00 86.00 105 PHE A N 1
ATOM 822 C CA . PHE A 1 105 ? 0.021 -0.320 10.850 1.00 86.00 105 PHE A CA 1
ATOM 823 C C . PHE A 1 105 ? -0.038 -1.286 12.040 1.00 86.00 105 PHE A C 1
ATOM 825 O O . PHE A 1 105 ? -0.251 -2.488 11.866 1.00 86.00 105 PHE A O 1
ATOM 832 N N . GLU A 1 106 ? 0.163 -0.783 13.256 1.00 81.88 106 GLU A N 1
ATOM 833 C CA . GLU A 1 106 ? 0.087 -1.617 14.465 1.00 81.88 106 GLU A CA 1
ATOM 834 C C . GLU A 1 106 ? -1.360 -1.895 14.887 1.00 81.88 106 GLU A C 1
ATOM 836 O O . GLU A 1 106 ? -1.664 -2.945 15.460 1.00 81.88 106 GLU A O 1
ATOM 841 N N . LYS A 1 107 ? -2.268 -0.978 14.546 1.00 80.94 107 LYS A N 1
ATOM 842 C CA . LYS A 1 107 ? -3.706 -1.118 14.771 1.00 80.94 107 LYS A CA 1
ATOM 843 C C . LYS A 1 107 ? -4.357 -2.033 13.731 1.00 80.94 107 LYS A C 1
ATOM 845 O O . LYS A 1 107 ? -4.050 -1.989 12.541 1.00 80.94 107 LYS A O 1
ATOM 850 N N . ALA A 1 108 ? -5.309 -2.844 14.188 1.00 77.94 108 ALA A N 1
ATOM 851 C CA . ALA A 1 108 ? -6.189 -3.598 13.305 1.00 77.94 108 ALA A CA 1
ATOM 852 C C . ALA A 1 108 ? -7.202 -2.634 12.669 1.00 77.94 108 ALA A C 1
ATOM 854 O O . ALA A 1 108 ? -8.129 -2.174 13.334 1.00 77.94 108 ALA A O 1
ATOM 855 N N . LEU A 1 109 ? -7.001 -2.318 11.393 1.00 82.75 109 LEU A N 1
ATOM 856 C CA . LEU A 1 109 ? -7.864 -1.431 10.613 1.00 82.75 109 LEU A CA 1
ATO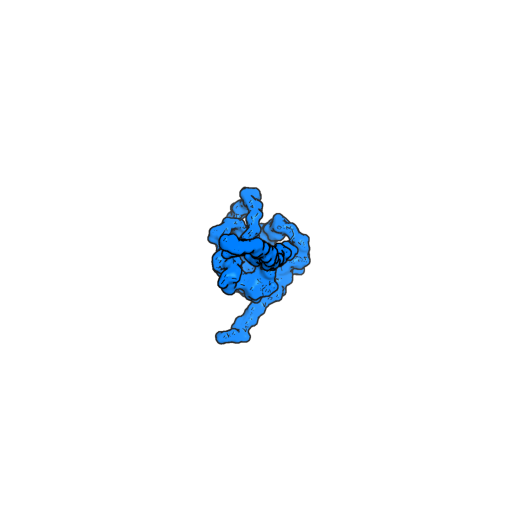M 857 C C . LEU A 1 109 ? -8.747 -2.232 9.666 1.00 82.75 109 LEU A C 1
ATOM 859 O O . LEU A 1 109 ? -8.419 -3.359 9.294 1.00 82.75 109 LEU A O 1
ATOM 863 N N . LYS A 1 110 ? -9.863 -1.641 9.238 1.00 87.56 110 LYS A N 1
ATOM 864 C CA . LYS A 1 110 ? -10.546 -2.088 8.022 1.00 87.56 110 LYS A CA 1
ATOM 865 C C . LYS A 1 110 ? -9.924 -1.390 6.819 1.00 87.56 110 LYS A C 1
ATOM 867 O O . LYS A 1 110 ? -9.290 -0.351 6.963 1.00 87.56 110 LYS A O 1
ATOM 872 N N . VAL A 1 111 ? -10.169 -1.931 5.624 1.00 87.06 111 VAL A N 1
ATOM 873 C CA . VAL A 1 111 ? -9.678 -1.356 4.358 1.00 87.06 111 VAL A CA 1
ATOM 874 C C . VAL A 1 111 ? -1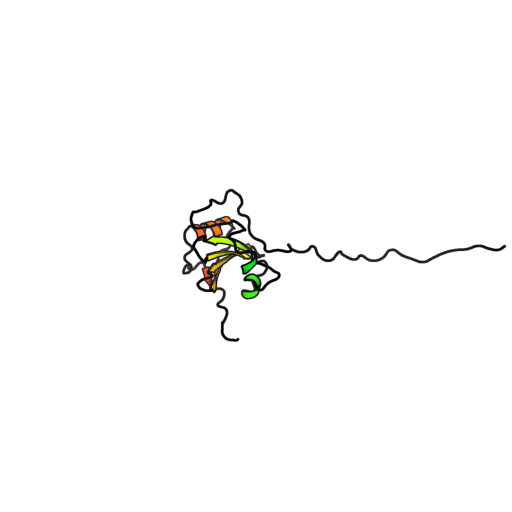0.017 0.131 4.256 1.00 87.06 111 VAL A C 1
ATOM 876 O O . VAL A 1 111 ? -9.133 0.930 3.982 1.00 87.06 111 VAL A O 1
ATOM 879 N N . GLN A 1 112 ? -11.265 0.504 4.544 1.00 86.00 112 GLN A N 1
ATOM 880 C CA . GLN A 1 112 ? -11.711 1.897 4.467 1.00 86.00 112 GLN A CA 1
ATOM 881 C C . GLN A 1 112 ? -11.001 2.801 5.482 1.00 86.00 112 GLN A C 1
ATOM 883 O O . GLN A 1 112 ? -10.614 3.910 5.138 1.00 86.00 112 GLN A O 1
ATOM 888 N N . ASP A 1 113 ? -10.770 2.319 6.706 1.00 86.06 113 ASP A N 1
ATOM 889 C CA . ASP A 1 113 ? -10.053 3.093 7.723 1.00 86.06 113 ASP A CA 1
ATOM 890 C C . ASP A 1 113 ? -8.583 3.280 7.323 1.00 86.06 113 ASP A C 1
ATOM 892 O O . ASP A 1 113 ? -8.061 4.383 7.397 1.00 86.06 113 ASP A O 1
ATOM 896 N N . ALA A 1 114 ? -7.925 2.227 6.826 1.00 86.06 114 ALA A 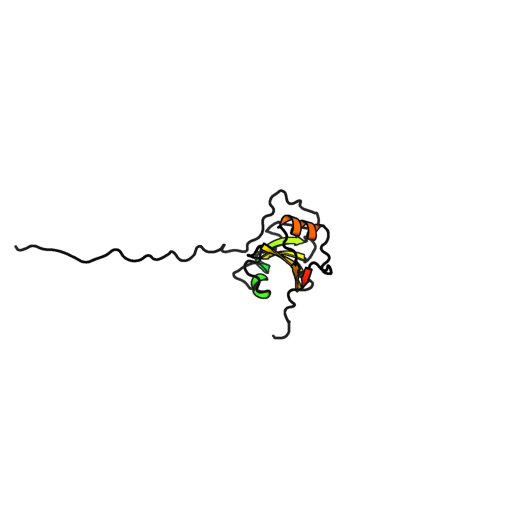N 1
ATOM 897 C CA . ALA A 1 114 ? -6.544 2.307 6.349 1.00 86.06 114 ALA A CA 1
ATOM 898 C C . ALA A 1 114 ? -6.396 3.244 5.141 1.00 86.06 114 ALA A C 1
ATOM 900 O O . ALA A 1 114 ? -5.420 3.982 5.046 1.00 86.06 114 ALA A O 1
ATOM 901 N N . VAL A 1 115 ? -7.372 3.225 4.233 1.00 86.88 115 VAL A N 1
ATOM 902 C CA . VAL A 1 115 ? -7.447 4.158 3.107 1.00 86.88 115 VAL A CA 1
ATOM 903 C C . VAL A 1 115 ? -7.596 5.588 3.618 1.00 86.88 115 VAL A C 1
ATOM 905 O O . VAL A 1 115 ? -6.787 6.429 3.245 1.00 86.88 115 VAL A O 1
ATOM 908 N N . ASN A 1 116 ? -8.546 5.856 4.518 1.00 84.81 116 ASN A N 1
ATOM 909 C CA . ASN A 1 116 ? -8.751 7.191 5.085 1.00 84.81 116 ASN A CA 1
ATOM 910 C C . ASN A 1 116 ? -7.497 7.720 5.789 1.00 84.81 116 ASN A C 1
ATOM 912 O O . ASN A 1 116 ? -7.099 8.846 5.535 1.00 84.81 116 ASN A O 1
ATOM 916 N N . GLU A 1 117 ? -6.813 6.898 6.584 1.00 83.81 117 GLU A N 1
ATOM 917 C CA . GLU A 1 117 ? -5.571 7.292 7.271 1.00 83.81 117 GLU A CA 1
ATOM 918 C C . GLU A 1 117 ? -4.464 7.709 6.294 1.00 83.81 117 GLU A C 1
ATOM 920 O O . GLU A 1 117 ? -3.662 8.598 6.581 1.00 83.81 117 GLU A O 1
ATOM 925 N N . VAL A 1 118 ? -4.412 7.068 5.125 1.00 82.62 118 VAL A N 1
ATOM 926 C CA . VAL A 1 118 ? -3.473 7.423 4.058 1.00 82.62 118 VAL A CA 1
ATOM 927 C C . VAL A 1 118 ? -3.911 8.686 3.320 1.00 82.62 118 VAL A C 1
ATOM 929 O O . VAL A 1 118 ? -3.070 9.550 3.063 1.00 82.62 118 VAL A O 1
ATOM 932 N N . LEU A 1 119 ? -5.207 8.829 3.038 1.00 81.44 119 LEU A N 1
ATOM 933 C CA . LEU A 1 119 ? -5.785 10.014 2.399 1.00 81.44 119 LEU A CA 1
ATOM 934 C C . LEU A 1 119 ? -5.663 11.273 3.272 1.00 81.44 119 LEU A C 1
ATOM 936 O O . LEU A 1 119 ? -5.384 12.348 2.750 1.00 81.44 119 LEU A O 1
ATOM 940 N N . GLU A 1 120 ? -5.805 11.143 4.592 1.00 80.00 120 GLU A N 1
ATOM 941 C CA . GLU A 1 120 ? -5.637 12.235 5.562 1.00 80.00 120 GLU A CA 1
ATOM 942 C C . GLU A 1 120 ? -4.166 12.652 5.753 1.00 80.00 120 GLU A C 1
ATOM 944 O O . GLU A 1 120 ? -3.880 13.643 6.428 1.00 80.00 120 GLU A O 1
ATOM 949 N N . GLY A 1 121 ? -3.228 11.944 5.116 1.00 70.94 121 GLY A N 1
ATOM 950 C CA . GLY A 1 121 ? -1.801 12.227 5.176 1.00 70.94 121 GLY A CA 1
ATOM 951 C C . GLY A 1 121 ? -1.128 11.421 6.274 1.00 70.94 121 GLY A C 1
ATOM 952 O O . GLY A 1 121 ? -0.785 11.950 7.335 1.00 70.94 121 GLY A O 1
ATOM 953 N N . VAL A 1 122 ? -0.906 10.134 5.994 1.00 68.00 122 VAL A N 1
ATOM 954 C CA . VAL A 1 122 ? -0.235 9.237 6.934 1.00 68.00 122 VAL A CA 1
ATOM 955 C C . VAL A 1 122 ? 1.122 9.818 7.338 1.00 68.00 122 VAL A C 1
ATOM 957 O O . VAL A 1 122 ? 2.039 9.981 6.531 1.00 68.00 122 VAL A O 1
ATOM 960 N N . GLN A 1 123 ? 1.267 10.160 8.614 1.00 63.09 123 GLN A N 1
ATOM 961 C CA . GLN A 1 123 ? 2.560 10.558 9.147 1.00 63.09 123 GLN A CA 1
ATOM 962 C C . GLN A 1 123 ? 3.365 9.277 9.355 1.00 63.09 123 GLN A C 1
ATOM 964 O O . GLN A 1 123 ? 3.151 8.558 10.322 1.00 63.09 123 GLN A O 1
ATOM 969 N N . LEU A 1 124 ? 4.309 8.981 8.458 1.00 57.78 124 LEU A N 1
ATOM 970 C CA . LEU A 1 124 ? 5.206 7.815 8.568 1.00 57.78 124 LEU A CA 1
ATOM 971 C C . LEU A 1 124 ? 6.053 7.813 9.862 1.00 57.78 124 LEU A C 1
ATOM 973 O O . LEU A 1 124 ? 6.655 6.801 10.206 1.00 57.78 124 LEU A O 1
ATOM 977 N N . ASN A 1 125 ? 6.063 8.937 10.587 1.00 53.19 125 ASN A N 1
ATOM 978 C CA . ASN A 1 125 ? 6.684 9.117 11.900 1.00 53.19 125 ASN A CA 1
ATOM 979 C C . ASN A 1 125 ? 5.691 8.990 13.076 1.00 53.19 125 ASN A C 1
ATOM 981 O O . ASN A 1 125 ? 6.071 9.2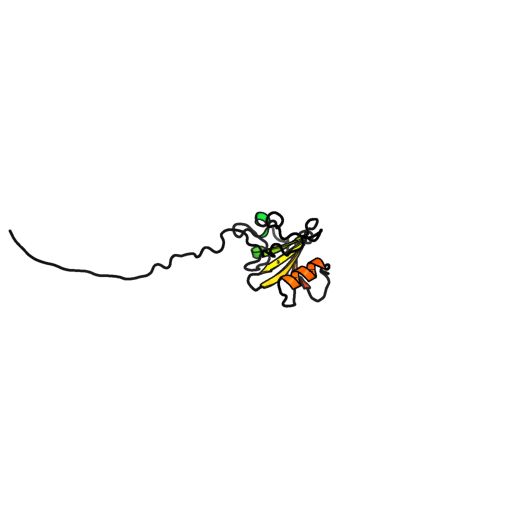46 14.219 1.00 53.19 125 ASN A O 1
ATOM 985 N N . SER A 1 126 ? 4.424 8.655 12.817 1.00 55.66 126 SER A N 1
ATOM 986 C CA . SER A 1 126 ? 3.428 8.435 13.866 1.00 55.66 126 SER A CA 1
ATOM 987 C C . SER A 1 126 ? 3.673 7.120 14.591 1.00 55.66 126 SER A C 1
ATOM 989 O O . SER A 1 126 ? 4.066 6.115 14.003 1.00 55.66 126 SER A O 1
ATOM 991 N N . VAL A 1 127 ? 3.368 7.134 15.887 1.00 55.75 127 VAL A N 1
ATOM 992 C CA . VAL A 1 127 ? 3.547 6.009 16.818 1.00 55.75 127 VAL A CA 1
ATOM 993 C C . VAL A 1 127 ? 2.734 4.770 16.405 1.00 55.75 127 VAL A C 1
ATOM 995 O O . VAL A 1 127 ? 3.052 3.666 16.822 1.00 55.75 127 VAL A O 1
ATOM 998 N N . ASP A 1 128 ? 1.717 4.939 15.558 1.00 68.25 128 ASP A N 1
ATOM 999 C CA . ASP A 1 128 ? 0.812 3.880 15.094 1.00 68.25 128 ASP A CA 1
ATOM 1000 C C . ASP A 1 128 ? 1.347 3.046 13.915 1.00 68.25 128 ASP A C 1
ATOM 1002 O O . ASP A 1 128 ? 0.664 2.130 13.434 1.00 68.25 128 ASP A O 1
ATOM 1006 N N . ILE A 1 129 ? 2.544 3.372 13.415 1.00 68.62 129 ILE A N 1
ATOM 1007 C CA . ILE A 1 129 ? 3.144 2.736 12.245 1.00 68.62 129 ILE A CA 1
ATOM 1008 C C . ILE A 1 129 ? 4.585 2.327 12.552 1.00 68.62 129 ILE A C 1
ATOM 1010 O O . ILE A 1 129 ? 5.461 3.151 12.801 1.00 68.62 129 ILE A O 1
ATOM 1014 N N . ALA A 1 130 ? 4.852 1.025 12.478 1.00 73.94 130 ALA A N 1
ATOM 1015 C CA . ALA A 1 130 ? 6.172 0.462 12.724 1.00 73.94 130 ALA A CA 1
ATOM 1016 C C . ALA A 1 130 ? 6.882 0.142 11.404 1.00 73.94 130 ALA A C 1
ATOM 1018 O O . ALA A 1 130 ? 6.354 -0.594 10.566 1.00 73.94 130 ALA A O 1
ATOM 1019 N N . ARG A 1 131 ? 8.113 0.633 11.219 1.00 77.81 131 ARG A N 1
ATOM 1020 C CA . ARG A 1 131 ? 8.970 0.214 10.099 1.00 77.81 131 ARG A CA 1
ATOM 1021 C C . ARG A 1 131 ? 9.329 -1.263 10.267 1.00 77.81 131 ARG A C 1
ATOM 1023 O O . ARG A 1 131 ? 9.926 -1.635 11.273 1.00 77.81 131 ARG A O 1
ATOM 1030 N N . ILE A 1 132 ? 8.978 -2.101 9.292 1.00 71.44 132 ILE A N 1
ATOM 1031 C CA . ILE A 1 132 ? 9.138 -3.557 9.423 1.00 71.44 132 ILE A CA 1
ATOM 1032 C C . ILE A 1 132 ? 10.469 -4.087 8.899 1.00 71.44 132 ILE A C 1
ATOM 1034 O O . ILE A 1 132 ? 10.913 -5.126 9.382 1.00 71.44 132 ILE A O 1
ATOM 1038 N N . TYR A 1 133 ? 11.137 -3.397 7.968 1.00 61.34 133 TYR A N 1
ATOM 1039 C CA . TYR A 1 133 ? 12.466 -3.807 7.512 1.00 61.34 133 TYR A CA 1
ATOM 1040 C C . TYR A 1 133 ? 13.167 -2.731 6.668 1.00 61.34 133 TYR A C 1
ATOM 1042 O O . TYR A 1 133 ? 12.519 -1.892 6.040 1.00 61.34 133 TYR A O 1
ATOM 1050 N N . THR A 1 134 ? 14.499 -2.795 6.622 1.00 53.00 134 THR A N 1
ATOM 1051 C CA . THR A 1 134 ? 15.323 -2.190 5.564 1.00 53.00 134 THR A CA 1
ATOM 1052 C C . THR A 1 134 ? 16.077 -3.357 4.940 1.00 53.00 134 THR A C 1
ATOM 1054 O O . THR A 1 134 ? 16.793 -4.022 5.691 1.00 53.00 134 THR A O 1
ATOM 1057 N N . PRO A 1 135 ? 15.923 -3.668 3.641 1.00 48.12 135 PRO A N 1
ATOM 1058 C CA . PRO A 1 135 ? 16.773 -4.676 3.032 1.00 48.12 135 PRO A CA 1
ATOM 1059 C C . PRO A 1 135 ? 18.220 -4.211 3.171 1.00 48.12 135 PRO A C 1
ATOM 1061 O O . PRO A 1 135 ? 18.589 -3.138 2.690 1.00 48.12 135 PRO A O 1
ATOM 1064 N N . ASP A 1 136 ? 19.022 -4.988 3.897 1.00 46.44 136 ASP A N 1
ATOM 1065 C CA . ASP A 1 136 ? 20.454 -4.767 4.004 1.00 46.44 136 ASP A CA 1
ATOM 1066 C C . ASP A 1 136 ? 21.040 -4.916 2.592 1.00 46.44 136 ASP A C 1
ATOM 1068 O O . ASP A 1 136 ? 21.261 -6.018 2.095 1.00 46.44 136 ASP A O 1
ATOM 1072 N N . ARG A 1 137 ? 21.235 -3.791 1.889 1.00 50.16 137 ARG A N 1
ATOM 1073 C CA . ARG A 1 137 ? 21.899 -3.752 0.576 1.00 50.16 137 ARG A CA 1
ATOM 1074 C C . ARG A 1 137 ? 23.415 -4.003 0.693 1.00 50.16 137 ARG A C 1
ATOM 1076 O O . ARG A 1 137 ? 24.190 -3.447 -0.081 1.00 50.16 137 ARG A O 1
ATOM 1083 N N . ARG A 1 138 ? 23.879 -4.820 1.646 1.00 45.03 138 ARG A N 1
ATOM 1084 C CA . ARG A 1 138 ? 25.238 -5.371 1.647 1.00 45.03 138 ARG A CA 1
ATOM 1085 C C . ARG A 1 138 ? 25.178 -6.888 1.527 1.00 45.03 138 ARG A C 1
ATOM 1087 O O . ARG A 1 138 ? 25.353 -7.608 2.502 1.00 45.03 138 ARG A O 1
ATOM 1094 N N . GLN A 1 139 ? 25.024 -7.365 0.297 1.00 43.97 139 GLN A N 1
ATOM 1095 C CA . GLN A 1 139 ? 25.976 -8.302 -0.310 1.00 43.97 139 GLN A CA 1
ATOM 1096 C C . GLN A 1 139 ? 25.558 -8.619 -1.748 1.00 43.97 139 GLN A C 1
ATOM 1098 O O . GLN A 1 139 ? 24.487 -9.171 -1.991 1.00 43.97 139 GLN A O 1
ATOM 1103 N N . GLY A 1 140 ? 26.431 -8.243 -2.680 1.00 38.47 140 GLY A N 1
ATOM 1104 C CA . GLY A 1 140 ? 26.330 -8.437 -4.122 1.00 38.47 140 GLY A CA 1
ATOM 1105 C C . GLY A 1 140 ? 27.426 -7.643 -4.801 1.00 38.47 140 GLY A C 1
ATOM 1106 O O . GLY A 1 140 ? 27.174 -6.449 -5.060 1.00 38.47 140 GLY A O 1
#

Foldseek 3Di:
DDDDDDDDDDDDDDDDDPPDPPDPQFFDADDPPPPPPPDVFKDQDPVQQPRVNAGGPVDDHPCVLLVFAQKHWHMDGNPAQWTWIAGPVRWIWIAGPVQRWIKTFPDRDHSVRSVVCVVVPPDCPDPRIGTRDDPPPPDD

Sequence (140 aa):
MAGSTESSERGPGETRPSPTEAGPSGPQYVDLGKDFSKDLDWTNDPSDLYLDTYFDPAKPNLGKDFQIVGLKPVIKQKEGETFLLQDGNGRFYVWNEYEGGMYRFEKALKVQDAVNEVLEGVQLNSVDIARIYTPDRRQG